Protein AF-A0A938ME56-F1 (afdb_monomer)

Solvent-accessible surface area (backbone atoms only — not comparable to full-atom values): 5112 Å² total; per-residue (Å²): 130,84,81,78,72,93,81,87,86,88,81,91,67,56,72,70,61,46,52,53,51,50,51,55,47,50,55,19,62,80,65,60,36,61,41,78,49,77,56,97,86,44,78,48,79,42,60,50,81,43,47,81,44,79,50,77,49,80,55,101,90,47,77,48,80,44,85,44,79,48,73,84,81,77,86,126

Nearest PDB structures (foldseek):
  2qlz-assembly1_A  TM=2.733E-01  e=1.594E+00  unclassified
  4khb-assembly3_E  TM=3.128E-01  e=2.645E+00  Thermochaetoides thermophila DSM 1495

Structure (mmCIF, N/CA/C/O backbone):
data_AF-A0A938ME56-F1
#
_entry.id   AF-A0A938ME56-F1
#
loop_
_atom_site.group_PDB
_atom_site.id
_atom_site.type_symbol
_atom_site.label_atom_id
_atom_site.label_alt_id
_atom_site.label_comp_id
_atom_site.label_asym_id
_atom_site.label_entity_id
_atom_site.label_seq_id
_atom_site.pdbx_PDB_ins_code
_atom_site.Cartn_x
_atom_site.Cartn_y
_atom_site.Cartn_z
_atom_site.occupancy
_atom_site.B_iso_or_equiv
_atom_site.auth_seq_id
_atom_site.auth_comp_id
_atom_site.auth_asym_id
_atom_site.auth_atom_id
_atom_site.pdbx_PDB_model_num
ATOM 1 N N . MET A 1 1 ? 0.297 -20.853 20.834 1.00 47.12 1 MET A N 1
ATOM 2 C CA . MET A 1 1 ? -0.058 -20.124 19.595 1.00 47.12 1 MET A CA 1
ATOM 3 C C . MET A 1 1 ? 0.869 -20.614 18.495 1.00 47.12 1 MET A C 1
ATOM 5 O O . MET A 1 1 ? 2.065 -20.669 18.764 1.00 47.12 1 MET A O 1
ATOM 9 N N . PRO A 1 2 ? 0.384 -21.054 17.321 1.00 47.75 2 PRO A N 1
ATOM 10 C CA . PRO A 1 2 ? 1.288 -21.507 16.275 1.00 47.75 2 PRO A CA 1
ATOM 11 C C . PRO A 1 2 ? 2.075 -20.300 15.756 1.00 47.75 2 PRO A C 1
ATOM 13 O O . PRO A 1 2 ? 1.490 -19.294 15.354 1.00 47.75 2 PRO A O 1
ATOM 16 N N . VAL A 1 3 ? 3.402 -20.401 15.794 1.00 55.31 3 VAL A N 1
ATOM 17 C CA . VAL A 1 3 ? 4.308 -19.434 15.170 1.00 55.31 3 VAL A CA 1
ATOM 18 C C . VAL A 1 3 ? 3.976 -19.408 13.679 1.00 55.31 3 VAL A C 1
ATOM 20 O O . VAL A 1 3 ? 4.117 -20.422 12.992 1.00 55.31 3 VAL A O 1
ATOM 23 N N . ARG A 1 4 ? 3.477 -18.276 13.170 1.00 65.06 4 ARG A N 1
ATOM 24 C CA . ARG A 1 4 ? 3.339 -18.099 11.720 1.00 65.06 4 ARG A CA 1
ATOM 25 C C . ARG A 1 4 ? 4.748 -17.988 11.144 1.00 65.06 4 ARG A C 1
ATOM 27 O O . ARG A 1 4 ? 5.520 -17.158 11.611 1.00 65.06 4 ARG A O 1
ATOM 34 N N . LYS A 1 5 ? 5.072 -18.844 10.174 1.00 73.81 5 LYS A N 1
ATOM 35 C CA . LYS A 1 5 ? 6.320 -18.752 9.408 1.00 73.81 5 LYS A CA 1
ATOM 36 C C . LYS A 1 5 ? 6.371 -17.435 8.636 1.00 73.81 5 LYS A C 1
ATOM 38 O O . LYS A 1 5 ? 5.321 -16.894 8.277 1.00 73.81 5 LYS A O 1
ATOM 43 N N . ASP A 1 6 ? 7.587 -16.990 8.347 1.00 78.88 6 ASP A N 1
ATOM 44 C CA . ASP A 1 6 ? 7.834 -15.904 7.407 1.00 78.88 6 ASP A CA 1
ATOM 45 C C . ASP A 1 6 ? 7.154 -16.225 6.070 1.00 78.88 6 ASP A C 1
ATOM 47 O O . ASP A 1 6 ? 7.239 -17.346 5.557 1.00 78.88 6 ASP A O 1
ATOM 51 N N . TYR A 1 7 ? 6.408 -15.254 5.550 1.00 80.88 7 TYR A N 1
ATOM 52 C CA . TYR A 1 7 ? 5.630 -15.388 4.327 1.00 80.88 7 TYR A CA 1
ATOM 53 C C . TYR A 1 7 ? 5.834 -14.144 3.474 1.00 80.88 7 TYR A C 1
ATOM 55 O O . TYR A 1 7 ? 5.466 -13.040 3.874 1.00 80.88 7 TYR A O 1
ATOM 63 N N . GLU A 1 8 ? 6.401 -14.346 2.291 1.00 85.44 8 GLU A N 1
ATOM 64 C CA . GLU A 1 8 ? 6.552 -13.321 1.270 1.00 85.44 8 GLU A CA 1
ATOM 65 C C . GLU A 1 8 ? 5.842 -13.789 0.003 1.00 85.44 8 GLU A C 1
ATOM 67 O O . GLU A 1 8 ? 6.011 -14.923 -0.451 1.00 85.44 8 GLU A O 1
ATOM 72 N N . VAL A 1 9 ? 5.027 -12.911 -0.579 1.00 87.69 9 VAL A N 1
ATOM 73 C CA . VAL A 1 9 ? 4.378 -13.183 -1.856 1.00 87.69 9 VAL A CA 1
ATOM 74 C C . VAL A 1 9 ? 4.323 -11.923 -2.707 1.00 87.69 9 VAL A C 1
ATOM 76 O O . VAL A 1 9 ? 3.857 -10.873 -2.270 1.00 87.69 9 VAL A O 1
ATOM 79 N N . LYS A 1 10 ? 4.763 -12.042 -3.961 1.00 87.31 10 LYS A N 1
ATOM 80 C CA . LYS A 1 10 ? 4.683 -10.978 -4.967 1.00 87.31 10 LYS A CA 1
ATOM 81 C C . LYS A 1 10 ? 3.701 -11.389 -6.057 1.00 87.31 10 LYS A C 1
ATOM 83 O O . LYS A 1 10 ? 3.737 -12.513 -6.564 1.00 87.31 10 LYS A O 1
ATOM 88 N N . ARG A 1 11 ? 2.782 -10.490 -6.418 1.00 89.62 11 ARG A N 1
ATOM 89 C CA . ARG A 1 11 ? 1.823 -10.701 -7.512 1.00 89.62 11 ARG A CA 1
ATOM 90 C C . ARG A 1 11 ? 1.697 -9.453 -8.366 1.00 89.62 11 ARG A C 1
ATOM 92 O O . ARG A 1 11 ? 1.300 -8.403 -7.872 1.00 89.62 11 ARG A O 1
ATOM 99 N N . ALA A 1 12 ? 1.959 -9.615 -9.658 1.00 91.44 12 ALA A N 1
ATOM 100 C CA . ALA A 1 12 ? 1.604 -8.626 -10.659 1.00 91.44 12 ALA A CA 1
ATOM 101 C C . ALA A 1 12 ? 0.089 -8.656 -10.915 1.00 91.44 12 ALA A C 1
ATOM 103 O O . ALA A 1 12 ? -0.535 -9.719 -10.957 1.00 91.44 12 ALA A O 1
ATOM 104 N N . TYR A 1 13 ? -0.495 -7.479 -11.108 1.00 89.94 13 TYR A N 1
ATOM 105 C CA . TYR A 1 13 ? -1.886 -7.298 -11.514 1.00 89.94 13 TYR A CA 1
ATOM 106 C C . TYR A 1 13 ? -1.932 -6.439 -12.778 1.00 89.94 13 TYR A C 1
ATOM 108 O O . TYR A 1 13 ? -1.003 -5.687 -13.063 1.00 89.94 13 TYR A O 1
ATOM 116 N N . SER A 1 14 ? -3.041 -6.504 -13.518 1.00 96.12 14 SER A N 1
ATOM 117 C CA . SER A 1 14 ? -3.271 -5.565 -14.618 1.00 96.12 14 SER A CA 1
ATOM 118 C C . SER A 1 14 ? -3.375 -4.121 -14.099 1.00 96.12 14 SER A C 1
ATOM 120 O O . SER A 1 14 ? -3.849 -3.918 -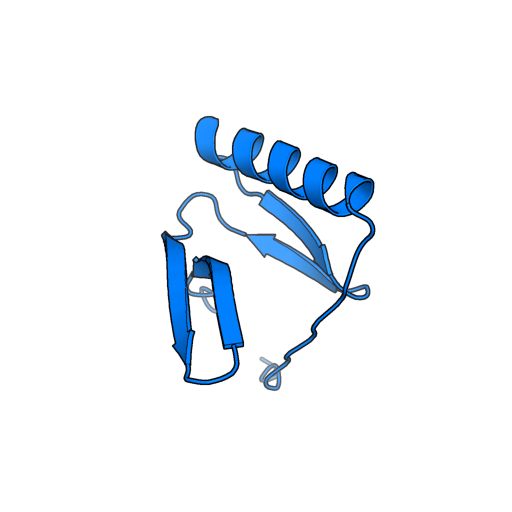12.974 1.00 96.12 14 SER A O 1
ATOM 122 N N . PRO A 1 15 ? -3.046 -3.097 -14.913 1.00 97.44 15 PRO A N 1
ATOM 123 C CA . PRO A 1 15 ? -3.126 -1.694 -14.493 1.00 97.44 15 PRO A CA 1
ATOM 124 C C . PRO A 1 15 ? -4.490 -1.308 -13.904 1.00 97.44 15 PRO A C 1
ATOM 126 O O . PRO A 1 15 ? -4.569 -0.647 -12.869 1.00 97.44 15 PRO A O 1
ATOM 129 N N . ARG A 1 16 ? -5.587 -1.796 -14.504 1.00 97.75 16 ARG A N 1
ATOM 130 C CA . ARG A 1 16 ? -6.952 -1.576 -13.999 1.00 97.75 16 ARG A CA 1
ATOM 131 C C . ARG A 1 16 ? -7.148 -2.175 -12.605 1.00 97.75 16 ARG A C 1
ATOM 133 O O . ARG A 1 16 ? -7.699 -1.510 -11.730 1.00 97.75 16 ARG A O 1
ATOM 140 N N . ALA A 1 17 ? -6.709 -3.416 -12.398 1.00 95.38 17 ALA A N 1
ATOM 141 C CA . ALA A 1 17 ? -6.847 -4.105 -11.120 1.00 95.38 17 ALA A CA 1
ATOM 142 C C . ALA A 1 17 ? -5.947 -3.496 -10.032 1.00 95.38 17 ALA A C 1
ATOM 144 O O . ALA A 1 17 ? -6.338 -3.499 -8.863 1.00 95.38 17 ALA A O 1
ATOM 145 N N . THR A 1 18 ? -4.780 -2.961 -10.400 1.00 94.94 18 THR A N 1
ATOM 146 C CA . THR A 1 18 ? -3.908 -2.180 -9.510 1.00 94.94 18 THR A CA 1
ATOM 147 C C . THR A 1 18 ? -4.581 -0.868 -9.113 1.00 94.94 18 THR A C 1
ATOM 149 O O . THR A 1 18 ? -4.786 -0.620 -7.927 1.00 94.94 18 THR A O 1
ATOM 152 N N . ALA A 1 19 ? -5.044 -0.072 -10.081 1.00 97.88 19 ALA A N 1
ATOM 153 C CA . ALA A 1 19 ? -5.702 1.208 -9.815 1.00 97.88 19 ALA A CA 1
ATOM 154 C C . ALA A 1 19 ? -6.970 1.059 -8.954 1.00 97.88 19 ALA A C 1
ATOM 156 O O . ALA A 1 19 ? -7.258 1.901 -8.108 1.00 97.88 19 ALA A O 1
ATOM 157 N N . GLN A 1 20 ? -7.741 -0.019 -9.133 1.00 97.12 20 GLN A N 1
ATOM 158 C CA . GLN A 1 20 ? -8.889 -0.317 -8.268 1.00 97.12 20 GLN A CA 1
ATOM 159 C C . GLN A 1 20 ? -8.486 -0.579 -6.811 1.00 97.12 20 GLN A C 1
ATOM 161 O O . GLN A 1 20 ? -9.183 -0.133 -5.901 1.00 97.12 20 GLN A O 1
ATOM 166 N N . LYS A 1 21 ? -7.372 -1.282 -6.570 1.00 95.75 21 LYS A N 1
ATOM 167 C CA . LYS A 1 21 ? -6.858 -1.510 -5.210 1.00 95.75 21 LYS A CA 1
ATOM 168 C C . LYS A 1 21 ? -6.377 -0.205 -4.581 1.00 95.75 21 LYS A C 1
ATOM 170 O O . LYS A 1 21 ? -6.755 0.069 -3.449 1.00 95.75 21 LYS A O 1
ATOM 175 N N . LEU A 1 22 ? -5.637 0.611 -5.337 1.00 96.62 22 LEU A N 1
ATOM 176 C CA . LEU A 1 22 ? -5.139 1.907 -4.872 1.00 96.62 22 LEU A CA 1
ATOM 177 C C . LEU A 1 22 ? -6.270 2.870 -4.502 1.00 96.62 22 LEU A C 1
ATOM 179 O O . LEU A 1 22 ? -6.209 3.471 -3.441 1.00 96.62 22 LEU A O 1
ATOM 183 N N . ARG A 1 23 ? -7.344 2.964 -5.300 1.00 98.25 23 ARG A N 1
ATOM 184 C CA . ARG A 1 23 ? -8.503 3.810 -4.948 1.00 98.25 23 ARG A CA 1
ATOM 185 C C . ARG A 1 23 ? -9.169 3.374 -3.644 1.00 98.25 23 ARG A C 1
ATOM 187 O O . ARG A 1 23 ? -9.444 4.208 -2.795 1.00 98.25 23 ARG A O 1
ATOM 194 N N . ARG A 1 24 ? -9.366 2.064 -3.454 1.00 97.81 24 ARG A N 1
ATOM 195 C CA . ARG A 1 24 ? -9.934 1.524 -2.206 1.00 97.81 24 ARG A CA 1
ATOM 196 C C . ARG A 1 24 ? -9.026 1.768 -0.999 1.00 97.81 24 ARG A C 1
ATOM 198 O O . ARG A 1 24 ? -9.533 1.949 0.104 1.00 97.81 24 ARG A O 1
ATOM 205 N N . LEU A 1 25 ? -7.709 1.724 -1.200 1.00 97.31 25 LEU A N 1
ATOM 206 C CA . LEU A 1 25 ? -6.740 2.061 -0.165 1.00 97.31 25 LEU A CA 1
ATOM 207 C C . LEU A 1 25 ? -6.787 3.560 0.159 1.00 97.31 25 LEU A C 1
ATOM 209 O O . LEU A 1 25 ? -6.910 3.905 1.328 1.00 97.31 25 LEU A O 1
ATOM 213 N N . ALA A 1 26 ? -6.764 4.432 -0.852 1.00 97.62 26 ALA A N 1
ATOM 214 C CA . ALA A 1 26 ? -6.876 5.880 -0.681 1.00 97.62 26 ALA A CA 1
ATOM 215 C C . ALA A 1 26 ? -8.147 6.253 0.101 1.00 97.62 26 ALA A C 1
ATOM 217 O O . ALA A 1 26 ? -8.063 6.936 1.117 1.00 97.62 26 ALA A O 1
ATOM 218 N N . ASP A 1 27 ? -9.292 5.675 -0.278 1.00 98.38 27 ASP A N 1
ATOM 219 C CA . ASP A 1 27 ? -10.560 5.808 0.447 1.00 98.38 27 ASP A CA 1
ATOM 220 C C . ASP A 1 27 ? -10.442 5.436 1.936 1.00 98.38 27 ASP A C 1
ATOM 222 O O . ASP A 1 27 ? -11.029 6.093 2.799 1.00 98.38 27 ASP A O 1
ATOM 226 N N . ALA A 1 28 ? -9.733 4.349 2.253 1.00 98.00 28 ALA A N 1
ATOM 227 C CA . ALA A 1 28 ? -9.559 3.880 3.625 1.00 98.00 28 ALA A CA 1
ATOM 228 C C . ALA A 1 28 ? -8.640 4.809 4.433 1.00 98.00 28 ALA A C 1
ATOM 230 O O . ALA A 1 28 ? -8.960 5.119 5.583 1.00 98.00 28 ALA A O 1
ATOM 231 N N . ILE A 1 29 ? -7.557 5.294 3.816 1.00 96.31 29 ILE A N 1
ATOM 232 C CA . ILE A 1 29 ? -6.612 6.251 4.408 1.00 96.31 29 ILE A CA 1
ATOM 233 C C . ILE A 1 29 ? -7.332 7.558 4.751 1.00 96.31 29 ILE A C 1
ATOM 235 O O . ILE A 1 29 ? -7.317 7.987 5.904 1.00 96.31 29 ILE A O 1
ATOM 239 N N . GLU A 1 30 ? -8.025 8.159 3.781 1.00 97.50 30 GLU A N 1
ATOM 240 C CA . GLU A 1 30 ? -8.734 9.435 3.954 1.00 97.50 30 GLU A CA 1
ATOM 241 C C . GLU A 1 30 ? -9.809 9.354 5.045 1.00 97.50 30 GLU A C 1
ATOM 243 O O . GLU A 1 30 ? -10.009 10.293 5.814 1.00 97.50 30 GLU A O 1
ATOM 248 N N . LYS A 1 31 ? -10.480 8.201 5.156 1.00 97.88 31 LYS A N 1
ATOM 249 C CA . LYS A 1 31 ? -11.536 7.961 6.150 1.00 97.88 31 LYS A CA 1
ATOM 250 C C . LYS A 1 31 ? -11.009 7.436 7.487 1.00 97.88 31 LYS A C 1
ATOM 252 O O . LYS A 1 31 ? -11.826 7.197 8.377 1.00 97.88 31 LYS A O 1
ATOM 257 N N . ARG A 1 32 ? -9.692 7.225 7.632 1.00 95.94 32 ARG A N 1
ATOM 258 C CA . ARG A 1 32 ? -9.055 6.572 8.793 1.00 95.94 32 ARG A CA 1
ATOM 259 C C . ARG A 1 32 ? -9.744 5.259 9.180 1.00 95.94 32 ARG A C 1
ATOM 261 O O . ARG A 1 32 ? -10.065 5.022 10.343 1.00 95.94 32 ARG A O 1
ATOM 268 N N . LYS A 1 33 ? -10.025 4.413 8.186 1.00 97.69 33 LYS A N 1
ATOM 269 C CA . LYS A 1 33 ? -10.670 3.104 8.368 1.00 97.69 33 LYS A CA 1
ATOM 270 C C . LYS A 1 33 ? -9.686 1.970 8.086 1.00 97.69 33 LYS A C 1
ATOM 272 O O . LYS A 1 33 ? -8.818 2.127 7.230 1.00 97.69 33 LYS A O 1
ATOM 277 N N . PRO A 1 34 ? -9.849 0.802 8.734 1.00 97.12 34 PRO A N 1
ATOM 278 C CA . PRO A 1 34 ? -9.087 -0.384 8.371 1.00 97.12 34 PRO A CA 1
ATOM 279 C C . PRO A 1 34 ? -9.297 -0.756 6.899 1.00 97.12 34 PRO A C 1
ATOM 281 O O . PRO A 1 34 ? -10.407 -0.640 6.368 1.00 97.12 34 PRO A O 1
ATOM 284 N N . PHE A 1 35 ? -8.250 -1.261 6.252 1.00 97.38 35 PHE A N 1
ATOM 285 C CA . PHE A 1 35 ? -8.281 -1.693 4.858 1.00 97.38 35 PHE A CA 1
ATOM 286 C C . PHE A 1 35 ? -8.168 -3.216 4.758 1.00 97.38 35 PHE A C 1
ATOM 288 O O . PHE A 1 35 ? -7.388 -3.859 5.456 1.00 97.38 35 PHE A O 1
ATOM 295 N N . ARG A 1 36 ? -8.966 -3.822 3.874 1.00 96.62 36 ARG A N 1
ATOM 296 C CA . ARG A 1 36 ? -8.960 -5.270 3.627 1.00 96.62 36 ARG A CA 1
ATOM 297 C C . ARG A 1 36 ? -8.626 -5.550 2.170 1.00 96.62 36 ARG A C 1
ATOM 299 O O . ARG A 1 36 ? -9.303 -5.059 1.260 1.00 96.62 36 ARG A O 1
ATOM 306 N N . ILE A 1 37 ? -7.623 -6.387 1.945 1.00 94.62 37 ILE A N 1
ATOM 307 C CA . ILE A 1 37 ? -7.124 -6.731 0.613 1.00 94.62 37 ILE A CA 1
ATOM 308 C C . ILE A 1 37 ? -6.868 -8.230 0.505 1.00 94.62 37 ILE A C 1
ATOM 310 O O . ILE A 1 37 ? -6.547 -8.884 1.491 1.00 94.62 37 ILE A O 1
ATOM 314 N N . GLN A 1 38 ? -7.031 -8.772 -0.701 1.00 91.25 38 GLN A N 1
ATOM 315 C CA . GLN A 1 38 ? -6.627 -10.135 -1.015 1.00 91.25 38 GLN A CA 1
ATOM 316 C C . GLN A 1 38 ? -5.326 -10.109 -1.817 1.00 91.25 38 GLN A C 1
ATOM 318 O O . GLN A 1 38 ? -5.244 -9.414 -2.833 1.00 91.25 38 GLN A O 1
ATOM 323 N N . VAL A 1 39 ? -4.331 -10.869 -1.367 1.00 89.69 39 VAL A N 1
ATOM 324 C CA . VAL A 1 39 ? -3.024 -11.007 -2.015 1.00 89.69 39 VAL A CA 1
ATOM 325 C C . VAL A 1 39 ? -2.711 -12.491 -2.132 1.00 89.69 39 VAL A C 1
ATOM 327 O O . VAL A 1 39 ? -2.620 -13.189 -1.130 1.00 89.69 39 VAL A O 1
ATOM 330 N N . ALA A 1 40 ? -2.601 -12.990 -3.367 1.00 87.00 40 ALA A N 1
ATOM 331 C CA . ALA A 1 40 ? -2.317 -14.402 -3.650 1.00 87.00 40 ALA A CA 1
ATOM 332 C C . ALA A 1 40 ? -3.212 -15.409 -2.891 1.00 87.00 40 ALA A C 1
ATOM 334 O O . ALA A 1 40 ? -2.762 -16.479 -2.500 1.00 87.00 40 ALA A O 1
ATOM 335 N N . GLY A 1 41 ?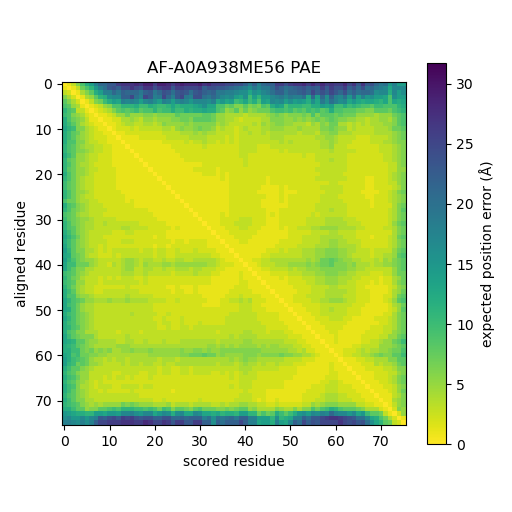 -4.486 -15.064 -2.686 1.00 85.06 41 GLY A N 1
ATOM 336 C CA . GLY A 1 41 ? -5.445 -15.902 -1.961 1.00 85.06 41 GLY A CA 1
ATOM 337 C C . GLY A 1 41 ? -5.534 -15.609 -0.461 1.00 85.06 41 GLY A C 1
ATOM 338 O O . GLY A 1 41 ? -6.576 -15.889 0.127 1.00 85.06 41 GLY A O 1
ATOM 339 N N . GLU A 1 42 ? -4.536 -14.962 0.142 1.00 86.38 42 GLU A N 1
ATOM 340 C CA . GLU A 1 42 ? -4.585 -14.550 1.545 1.00 86.38 42 GLU A CA 1
ATOM 341 C C . GLU A 1 42 ? -5.370 -13.249 1.710 1.00 86.38 42 GLU A C 1
ATOM 343 O O . GLU A 1 42 ? -5.217 -12.296 0.945 1.00 86.38 42 GLU A O 1
ATOM 348 N N . CYS A 1 43 ?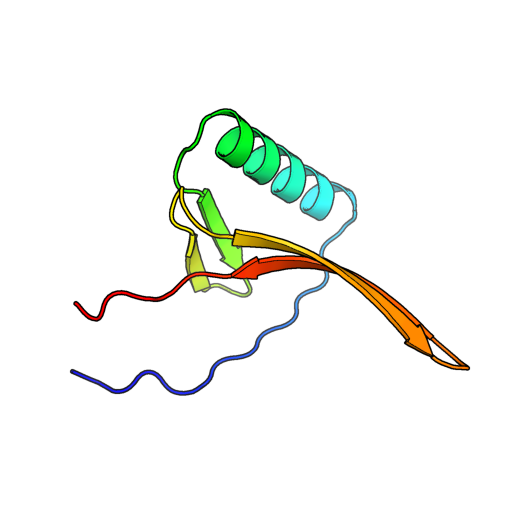 -6.208 -13.201 2.741 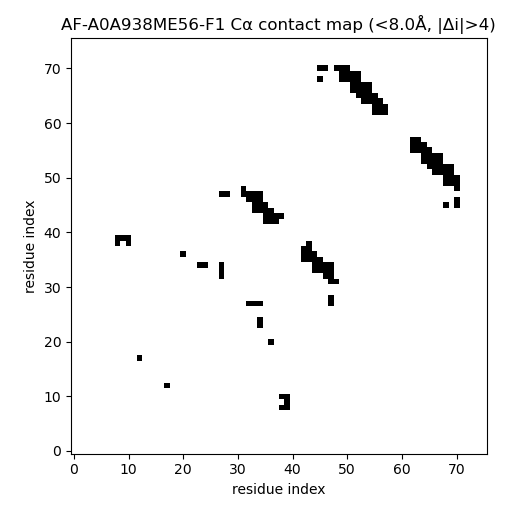1.00 91.25 43 CYS A N 1
ATOM 349 C CA . CYS A 1 43 ? -6.886 -11.989 3.153 1.00 91.25 43 CYS A CA 1
ATOM 350 C C . CYS A 1 43 ? -6.057 -11.238 4.205 1.00 91.25 43 CYS A C 1
ATOM 352 O O . CYS A 1 43 ? -5.972 -11.671 5.353 1.00 91.25 43 CYS A O 1
ATOM 354 N N . VAL A 1 44 ? -5.540 -10.066 3.844 1.00 92.50 44 VAL A N 1
ATOM 355 C CA . VAL A 1 44 ? -4.776 -9.186 4.733 1.00 92.50 44 VAL A CA 1
ATOM 356 C C . VAL A 1 44 ? -5.695 -8.108 5.315 1.00 92.50 44 VAL A C 1
ATOM 358 O O . VAL A 1 44 ? -6.452 -7.461 4.583 1.00 92.50 44 VAL A O 1
ATOM 361 N N . HIS A 1 45 ? -5.634 -7.925 6.636 1.00 94.50 45 HIS A N 1
ATOM 362 C CA . HIS A 1 45 ? -6.322 -6.854 7.355 1.00 94.50 45 HIS A CA 1
ATOM 363 C C . HIS A 1 45 ? -5.300 -5.825 7.837 1.00 94.50 45 HIS A C 1
ATOM 365 O O . HIS A 1 45 ? -4.487 -6.115 8.714 1.00 94.50 45 HIS A O 1
ATOM 371 N N . VAL A 1 46 ? -5.339 -4.647 7.225 1.00 95.88 46 VAL A N 1
ATOM 372 C CA . VAL A 1 46 ? -4.473 -3.518 7.547 1.00 95.88 46 VAL A CA 1
ATOM 373 C C . VAL A 1 46 ? -5.217 -2.620 8.535 1.00 95.88 46 VAL A C 1
ATOM 375 O O . VAL A 1 46 ? -6.339 -2.198 8.227 1.00 95.88 46 VAL A O 1
ATOM 378 N N . PRO A 1 47 ? -4.648 -2.338 9.717 1.00 96.94 47 PRO A N 1
ATOM 379 C CA . PRO A 1 47 ? -5.296 -1.475 10.690 1.00 96.94 47 PRO A CA 1
ATOM 380 C C . PRO A 1 47 ? -5.277 -0.010 10.223 1.00 96.94 47 PRO A C 1
ATOM 382 O O . PRO A 1 47 ? -4.487 0.377 9.363 1.00 96.94 47 PRO A O 1
ATOM 385 N N . ALA A 1 48 ? -6.176 0.805 10.775 1.00 96.69 48 ALA A N 1
ATOM 386 C CA . ALA A 1 48 ? -6.333 2.211 10.385 1.00 96.69 48 ALA A CA 1
ATOM 387 C C . ALA A 1 48 ? -5.126 3.097 10.753 1.00 96.69 48 ALA A C 1
ATOM 389 O O . ALA A 1 48 ? -4.983 4.187 10.209 1.00 96.69 48 ALA A O 1
ATOM 390 N N . ASP A 1 49 ? -4.290 2.637 11.683 1.00 94.38 49 ASP A N 1
ATOM 391 C CA . ASP A 1 49 ? -3.095 3.306 12.198 1.00 94.38 49 ASP A CA 1
ATOM 392 C C . ASP A 1 49 ? -1.790 2.758 11.593 1.00 94.38 49 ASP A C 1
ATOM 394 O O . ASP A 1 49 ? -0.704 3.080 12.074 1.00 94.38 49 ASP A O 1
ATOM 398 N N . ALA A 1 50 ? -1.871 1.941 10.534 1.00 96.69 50 ALA A N 1
ATOM 399 C CA . ALA A 1 50 ? -0.688 1.511 9.797 1.00 96.69 50 ALA A CA 1
ATOM 400 C C . ALA A 1 50 ? 0.101 2.726 9.274 1.00 96.69 50 ALA A C 1
ATOM 402 O O . ALA A 1 50 ? -0.472 3.694 8.770 1.00 96.69 50 ALA A O 1
ATOM 403 N N . ALA A 1 51 ? 1.428 2.663 9.359 1.00 95.62 51 ALA A N 1
ATOM 404 C CA . ALA A 1 51 ? 2.305 3.685 8.808 1.00 95.62 51 ALA A CA 1
ATOM 405 C C . ALA A 1 51 ? 2.367 3.544 7.283 1.00 95.62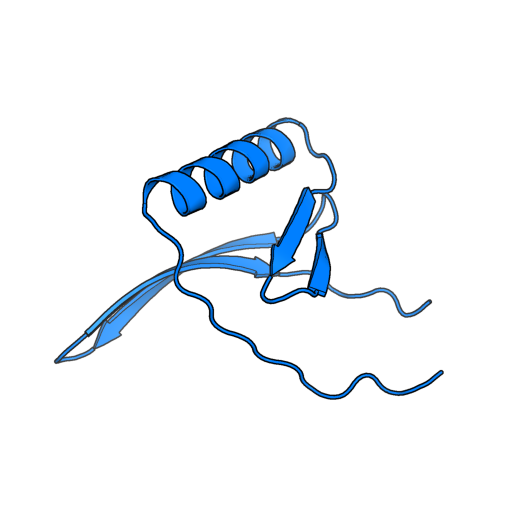 51 ALA A C 1
ATOM 407 O O . ALA A 1 51 ? 2.658 2.458 6.778 1.00 95.62 51 ALA A O 1
ATOM 408 N N . MET A 1 52 ? 2.088 4.634 6.566 1.00 94.81 52 MET A N 1
ATOM 409 C CA . MET A 1 52 ? 2.221 4.712 5.110 1.00 94.81 52 MET A CA 1
ATOM 410 C C . MET A 1 52 ? 3.601 5.271 4.773 1.00 94.81 52 MET A C 1
ATOM 412 O O . MET A 1 52 ? 3.967 6.338 5.268 1.00 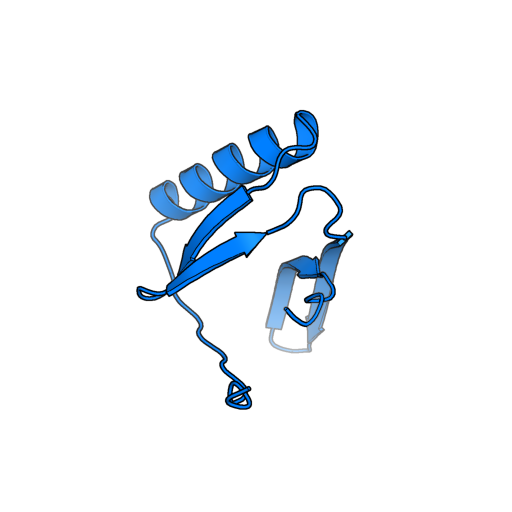94.81 52 MET A O 1
ATOM 416 N N . ILE A 1 53 ? 4.358 4.564 3.942 1.00 96.44 53 ILE A N 1
ATOM 417 C CA . ILE A 1 53 ? 5.722 4.931 3.558 1.00 96.44 53 ILE A CA 1
ATOM 418 C C . ILE A 1 53 ? 5.795 4.901 2.032 1.00 96.44 53 ILE A C 1
ATOM 420 O O . ILE A 1 53 ? 5.242 4.007 1.397 1.00 96.44 53 ILE A O 1
ATOM 424 N N . VAL A 1 54 ? 6.443 5.902 1.442 1.00 96.12 54 VAL A N 1
ATOM 425 C CA . VAL A 1 54 ? 6.816 5.877 0.026 1.00 96.12 54 VAL A CA 1
ATOM 426 C C . VAL A 1 54 ? 8.317 5.658 -0.019 1.00 96.12 54 VAL A C 1
ATOM 428 O O . VAL A 1 54 ? 9.073 6.535 0.398 1.00 96.12 54 VAL A O 1
ATOM 431 N N . GLU A 1 55 ? 8.731 4.482 -0.470 1.00 97.44 55 GLU A N 1
ATOM 432 C CA . GLU A 1 55 ? 10.139 4.122 -0.615 1.00 97.44 55 GLU A CA 1
ATOM 433 C C . GLU A 1 55 ? 10.532 4.266 -2.089 1.00 97.44 55 GLU A C 1
ATOM 435 O O . GLU A 1 55 ? 9.799 3.845 -2.985 1.00 97.44 55 GLU A O 1
ATOM 440 N N . HIS A 1 56 ? 11.668 4.909 -2.353 1.00 98.00 56 HIS A N 1
ATOM 441 C CA . HIS A 1 56 ? 12.247 5.045 -3.690 1.00 98.00 56 HIS A CA 1
ATOM 442 C C . HIS A 1 56 ? 13.675 4.527 -3.640 1.00 98.00 56 HIS A C 1
ATOM 444 O O . HIS A 1 56 ? 14.476 4.987 -2.825 1.00 98.00 56 HIS A O 1
ATOM 450 N N . GLU A 1 57 ? 13.988 3.577 -4.512 1.00 97.81 57 GLU A N 1
ATOM 451 C CA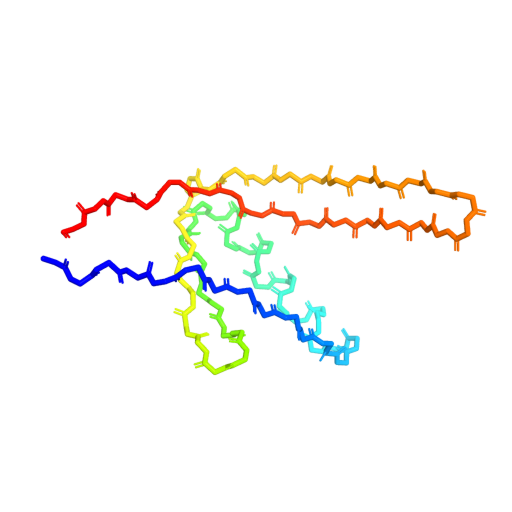 . GLU A 1 57 ? 15.322 3.016 -4.653 1.00 97.81 57 GLU A CA 1
ATOM 452 C C . GLU A 1 57 ? 15.809 3.191 -6.092 1.00 97.81 57 GLU A C 1
ATOM 454 O O . GLU A 1 57 ? 15.079 2.963 -7.058 1.00 97.81 57 GLU A O 1
ATOM 459 N N . ARG A 1 58 ? 17.076 3.585 -6.238 1.00 98.25 58 ARG A N 1
ATOM 460 C CA . ARG A 1 58 ? 17.750 3.681 -7.531 1.00 98.25 58 ARG A CA 1
ATOM 461 C C . ARG A 1 58 ? 19.067 2.916 -7.493 1.00 98.25 58 ARG A C 1
ATOM 463 O O . ARG A 1 58 ? 19.914 3.176 -6.639 1.00 98.25 58 ARG A O 1
ATOM 470 N N . LYS A 1 59 ? 19.246 2.019 -8.461 1.00 97.56 59 LYS A N 1
ATOM 471 C CA . LYS A 1 59 ? 20.448 1.211 -8.708 1.00 97.56 59 LYS A CA 1
ATOM 472 C C . LYS A 1 59 ? 20.977 1.491 -10.129 1.00 97.56 59 LYS A C 1
ATOM 474 O O . LYS A 1 59 ? 20.297 2.168 -10.899 1.00 97.56 59 LYS A O 1
ATOM 479 N N . PRO A 1 60 ? 22.184 1.022 -10.504 1.00 97.94 60 PRO A N 1
ATOM 480 C CA . PRO A 1 60 ? 22.739 1.260 -11.842 1.00 97.94 60 PRO A CA 1
ATOM 481 C C . PRO A 1 60 ? 21.853 0.784 -13.005 1.00 97.94 60 PRO A C 1
ATOM 483 O O . PRO A 1 60 ? 21.901 1.373 -14.081 1.00 97.94 60 PRO A O 1
ATOM 486 N N . ASP A 1 61 ? 21.057 -0.263 -12.795 1.00 97.31 61 ASP A N 1
ATOM 487 C CA . ASP A 1 61 ? 20.229 -0.931 -13.803 1.00 97.31 61 ASP A CA 1
ATOM 488 C C . ASP A 1 61 ? 18.737 -1.008 -13.430 1.00 97.31 61 ASP A C 1
ATOM 490 O O . ASP A 1 61 ? 17.946 -1.574 -14.187 1.00 97.31 61 ASP A O 1
ATOM 494 N N . SER A 1 62 ? 18.328 -0.427 -12.295 1.00 97.00 62 SER A N 1
ATOM 495 C CA . SER A 1 62 ? 16.933 -0.443 -11.856 1.00 97.00 62 SER A CA 1
ATOM 496 C C . SER A 1 62 ? 16.507 0.818 -11.106 1.00 97.00 62 SER A C 1
ATOM 498 O O . SER A 1 62 ? 17.303 1.548 -10.510 1.00 97.00 62 SER A O 1
ATOM 500 N N . GLU A 1 63 ? 15.204 1.068 -11.142 1.00 97.75 63 GLU A N 1
ATOM 501 C CA . GLU A 1 63 ? 14.543 2.108 -10.370 1.00 97.75 63 GLU A CA 1
ATOM 502 C C . GLU A 1 63 ? 13.223 1.546 -9.846 1.00 97.75 63 GLU A C 1
ATOM 504 O O . GLU A 1 63 ? 12.422 0.999 -10.607 1.00 97.75 63 GLU A O 1
ATOM 509 N N . GLU A 1 64 ? 13.021 1.649 -8.539 1.00 97.00 64 GLU A N 1
ATOM 510 C CA . GLU A 1 64 ? 11.902 1.044 -7.827 1.00 97.00 64 GLU A CA 1
ATOM 511 C C . GLU A 1 64 ? 11.206 2.110 -6.977 1.00 97.00 64 GLU A C 1
ATOM 513 O O . GLU A 1 64 ? 11.848 2.934 -6.326 1.00 97.00 64 GLU A O 1
ATOM 518 N N . LEU A 1 65 ? 9.872 2.119 -7.013 1.00 96.19 65 LEU A N 1
ATOM 519 C CA . LEU A 1 65 ? 9.030 2.980 -6.187 1.00 96.19 65 LEU A CA 1
ATOM 520 C C . LEU A 1 65 ? 7.951 2.113 -5.544 1.00 96.19 65 LEU A C 1
ATOM 522 O O . LEU A 1 65 ? 7.136 1.509 -6.249 1.00 96.19 65 LEU A O 1
ATOM 526 N N . GLU A 1 66 ? 7.915 2.093 -4.218 1.00 95.38 66 GLU A N 1
ATOM 527 C CA . GLU A 1 66 ? 6.977 1.291 -3.445 1.00 95.38 66 GLU A CA 1
ATOM 528 C C . GLU A 1 66 ? 6.111 2.164 -2.535 1.00 95.38 66 GLU A C 1
ATOM 530 O O . GLU A 1 66 ? 6.577 3.096 -1.882 1.00 95.38 66 GLU A O 1
ATOM 535 N N . PHE A 1 67 ? 4.819 1.837 -2.487 1.00 94.88 67 PHE A N 1
ATOM 536 C CA . PHE A 1 67 ? 3.902 2.337 -1.467 1.00 94.88 67 PHE A CA 1
ATOM 537 C C . PHE A 1 67 ? 3.746 1.245 -0.419 1.00 94.88 67 PHE A C 1
ATOM 539 O O . PHE A 1 67 ? 3.050 0.251 -0.648 1.00 94.88 67 PHE A O 1
ATOM 546 N N . GLU A 1 68 ? 4.391 1.429 0.722 1.00 94.94 68 GLU A N 1
ATOM 547 C CA . GLU A 1 68 ? 4.431 0.441 1.783 1.00 94.94 68 GLU A CA 1
ATOM 548 C C . GLU A 1 68 ? 3.491 0.802 2.933 1.00 94.94 68 GLU A C 1
ATOM 550 O O . GLU A 1 68 ? 3.300 1.963 3.301 1.00 94.94 68 GLU A O 1
ATOM 555 N N . LEU A 1 69 ? 2.887 -0.236 3.506 1.00 95.50 69 LEU A N 1
ATOM 556 C CA . LEU A 1 69 ? 2.045 -0.158 4.684 1.00 95.50 69 LEU A CA 1
ATOM 557 C C . LEU A 1 69 ? 2.717 -1.010 5.763 1.00 95.50 69 LEU A C 1
ATOM 559 O O . LEU A 1 69 ? 2.768 -2.232 5.632 1.00 95.50 69 LEU A O 1
ATOM 563 N N . LYS A 1 70 ? 3.213 -0.384 6.834 1.00 94.94 70 LYS A N 1
ATOM 564 C CA . LYS A 1 70 ? 3.872 -1.074 7.955 1.00 94.94 70 LYS A CA 1
ATOM 565 C C . LYS A 1 70 ? 3.014 -0.989 9.220 1.00 94.94 70 LYS A C 1
ATOM 567 O O . LYS A 1 70 ? 2.559 0.084 9.606 1.00 94.94 70 LYS A O 1
ATOM 572 N N . TRP A 1 71 ? 2.806 -2.113 9.907 1.00 95.06 71 TRP A N 1
ATOM 573 C CA . TRP A 1 71 ? 2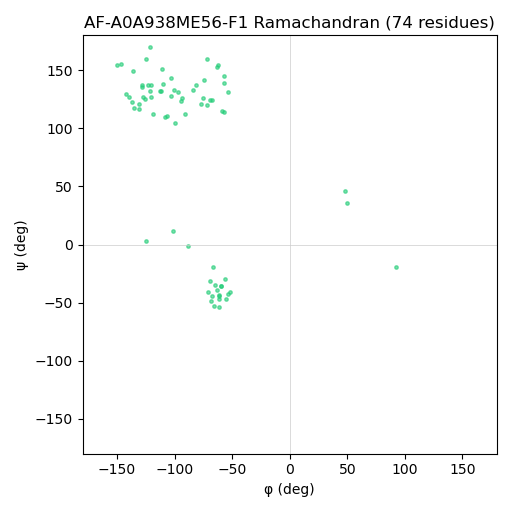.126 -2.144 11.208 1.00 95.06 71 TRP A CA 1
ATOM 574 C C . TRP A 1 71 ? 2.639 -3.288 12.082 1.00 95.06 71 TRP A C 1
ATOM 576 O O . TRP A 1 71 ? 3.112 -4.313 11.587 1.00 95.06 71 TRP A O 1
ATOM 586 N N . LYS A 1 72 ? 2.521 -3.129 13.404 1.00 90.31 72 LYS A N 1
ATOM 587 C CA . LYS A 1 72 ? 2.788 -4.217 14.349 1.00 90.31 72 LYS A CA 1
ATOM 588 C C . LYS A 1 72 ? 1.538 -5.076 14.483 1.00 90.31 72 LYS A C 1
ATOM 590 O O . LYS A 1 72 ? 0.438 -4.564 14.674 1.00 90.31 72 LYS A O 1
ATOM 595 N N . ARG A 1 73 ? 1.699 -6.395 14.416 1.00 82.75 73 ARG A N 1
ATOM 596 C CA . ARG A 1 73 ? 0.637 -7.318 14.824 1.00 82.75 73 ARG A CA 1
ATOM 597 C C . ARG A 1 73 ? 0.625 -7.350 16.348 1.00 82.75 73 ARG A C 1
ATOM 599 O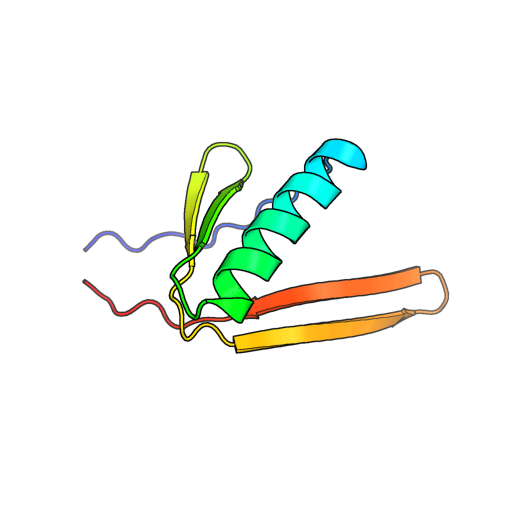 O . ARG A 1 73 ? 1.642 -7.672 16.955 1.00 82.75 73 ARG A O 1
ATOM 606 N N . VAL A 1 74 ? -0.499 -6.999 16.964 1.00 72.56 74 VAL A N 1
ATOM 607 C CA . VAL A 1 74 ? -0.707 -7.319 18.378 1.00 72.56 74 VAL A CA 1
ATOM 608 C C . VAL A 1 74 ? -0.937 -8.825 18.422 1.00 72.56 74 VAL A C 1
ATOM 610 O O . VAL A 1 74 ? -1.827 -9.322 17.730 1.00 72.56 74 VAL A O 1
ATOM 613 N N . ASN A 1 75 ? -0.085 -9.560 19.138 1.00 55.38 75 ASN A N 1
ATOM 614 C CA . ASN A 1 75 ? -0.315 -10.981 19.380 1.00 55.38 75 ASN A CA 1
ATOM 615 C C . ASN A 1 75 ? -1.684 -11.112 20.059 1.00 55.38 75 ASN A C 1
ATOM 617 O O . ASN A 1 75 ? -1.864 -10.593 21.159 1.00 55.38 75 ASN A O 1
ATOM 621 N N . GLY A 1 76 ? -2.640 -11.732 19.368 1.00 46.41 76 GLY A N 1
ATOM 622 C CA . GLY A 1 76 ? -3.846 -12.265 19.995 1.00 46.41 76 GLY A CA 1
ATOM 623 C C . GLY A 1 76 ? -3.523 -13.592 20.648 1.00 46.41 76 GLY A C 1
ATOM 624 O O . GLY A 1 76 ? -2.797 -14.377 19.994 1.00 46.41 76 GLY A O 1
#

Sequence (76 aa):
MPVRKDYEVKRAYSPRATAQKLRRLADAIEKRKPFRIQVAGECVHVPADAAMIVEHERKPDSEELEFELKWKRVNG

Foldseek 3Di:
DDDDDDDDDDDDDDPVVVVVQVVQVVVCQVVLQWGWDADPNDIDIAHSPWDWDWDWDDDPPDTDTDTDTHDDDDDD

Radius of gyration: 14.46 Å; Cα contacts (8 Å, |Δi|>4): 72; chains: 1; bounding box: 34×31×35 Å

Mean predicted aligned error: 4.85 Å

Secondary structure (DSSP, 8-state):
---PPP--------HHHHHHHHHHHHHHHHTT--EEEEETTEEEEE-TTPEEEEEEEE-SS-EEEEEEEE-PPP--

pLDDT: mean 90.52, std 12.44, range [46.41, 98.38]